Protein AF-A0A101CZU7-F1 (afdb_monomer_lite)

Secondary structure (DSSP, 8-state):
--HHHHHHHHHHHHHHHHHHT--HHHHHHHTT--HHHHHHHHHHHHS-SS-------------------

Foldseek 3Di:
DDPVVVLVVLVVLLVVCVVVVDDLVVSCVVVVHDSVVNVVSNCVVVDDDPDPPPDPPPPPPDPPDDDDD

Sequence (69 aa):
MTHAERKRLWQQHIEDWQASGLSGMAYCQQQSLTYCRFVYWRKKLTEPEASFPEQPVSSPGFAKVSAVP

pLDDT: mean 80.77, std 17.7, range [44.25, 97.31]

Radius of gyration: 18.3 Å; chains: 1; bounding box: 24×25×67 Å

Structure (mmCIF, N/CA/C/O backbone):
data_AF-A0A101CZU7-F1
#
_entry.id   AF-A0A101CZU7-F1
#
loop_
_atom_site.group_PDB
_atom_site.id
_atom_site.type_symbol
_atom_site.label_atom_id
_atom_site.label_alt_id
_atom_site.label_comp_id
_atom_site.label_asym_id
_atom_site.label_en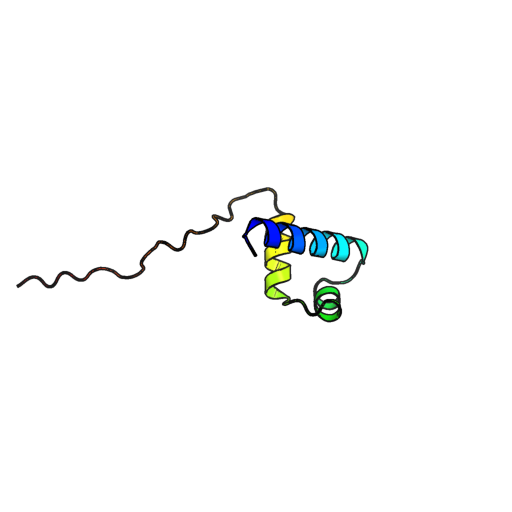tity_id
_atom_site.label_seq_id
_atom_site.pdbx_PDB_ins_code
_atom_site.Cartn_x
_atom_site.Cartn_y
_atom_site.Cartn_z
_atom_site.occupancy
_atom_site.B_iso_or_equiv
_atom_site.auth_seq_id
_atom_site.auth_comp_id
_atom_site.auth_asym_id
_atom_site.auth_atom_id
_atom_site.pdbx_PDB_model_num
ATOM 1 N N . MET A 1 1 ? 5.234 12.678 -11.864 1.00 61.03 1 MET A N 1
ATOM 2 C CA . MET A 1 1 ? 5.543 11.474 -11.064 1.00 61.03 1 MET A CA 1
ATOM 3 C C . MET A 1 1 ? 6.328 10.475 -11.894 1.00 61.03 1 MET A C 1
ATOM 5 O O . MET A 1 1 ? 5.775 9.842 -12.792 1.00 61.03 1 MET A O 1
ATOM 9 N N . THR A 1 2 ? 7.605 10.340 -11.575 1.00 86.88 2 THR A N 1
ATOM 10 C CA . THR A 1 2 ? 8.518 9.302 -12.051 1.00 86.88 2 THR A CA 1
ATOM 11 C C . THR A 1 2 ? 8.081 7.908 -11.581 1.00 86.88 2 THR A C 1
ATOM 13 O O . THR A 1 2 ? 7.246 7.751 -10.681 1.00 86.88 2 THR A O 1
ATOM 16 N N . HIS A 1 3 ? 8.646 6.868 -12.197 1.00 81.75 3 HIS A N 1
ATOM 17 C CA . HIS A 1 3 ? 8.383 5.479 -11.814 1.00 81.75 3 HIS A CA 1
ATOM 18 C C . HIS A 1 3 ? 8.780 5.194 -10.349 1.00 81.75 3 HIS A C 1
ATOM 20 O O . HIS A 1 3 ? 8.045 4.512 -9.631 1.00 81.75 3 HIS A O 1
ATOM 26 N N . ALA A 1 4 ? 9.878 5.794 -9.876 1.00 87.31 4 ALA A N 1
ATOM 27 C CA . ALA A 1 4 ? 10.382 5.626 -8.514 1.00 87.31 4 ALA A CA 1
ATOM 28 C C . ALA A 1 4 ? 9.457 6.241 -7.449 1.00 87.31 4 ALA A C 1
ATOM 30 O O . ALA A 1 4 ? 9.163 5.596 -6.444 1.00 87.31 4 ALA A O 1
ATOM 31 N N . GLU A 1 5 ? 8.944 7.454 -7.681 1.00 89.56 5 GL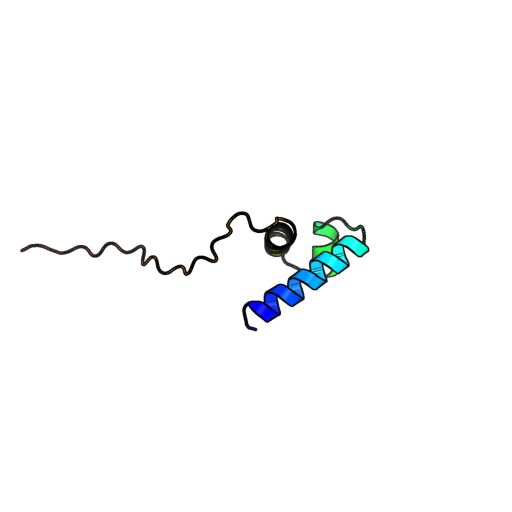U A N 1
ATOM 32 C CA . GLU A 1 5 ? 7.998 8.107 -6.759 1.00 89.56 5 GLU A CA 1
ATOM 33 C C . GLU A 1 5 ? 6.717 7.284 -6.609 1.00 89.56 5 GLU A C 1
ATOM 35 O O . GLU A 1 5 ? 6.216 7.083 -5.508 1.00 89.56 5 GLU A O 1
ATOM 40 N N . ARG A 1 6 ? 6.219 6.733 -7.720 1.00 89.25 6 ARG A N 1
ATOM 41 C CA . ARG A 1 6 ? 5.041 5.866 -7.706 1.00 89.25 6 ARG A CA 1
ATOM 42 C C . ARG A 1 6 ? 5.287 4.597 -6.897 1.00 89.25 6 ARG A C 1
ATOM 44 O O . ARG A 1 6 ? 4.419 4.217 -6.122 1.00 89.25 6 ARG A O 1
ATOM 51 N N . LYS A 1 7 ? 6.451 3.962 -7.059 1.00 90.25 7 LYS A N 1
ATOM 52 C CA . LYS A 1 7 ? 6.819 2.776 -6.276 1.00 90.25 7 LYS A CA 1
ATOM 53 C C . LYS A 1 7 ? 6.809 3.082 -4.778 1.00 90.25 7 LYS A C 1
ATOM 55 O O . LYS A 1 7 ? 6.218 2.315 -4.030 1.00 90.25 7 LYS A O 1
ATOM 60 N N . ARG A 1 8 ? 7.387 4.215 -4.362 1.00 92.56 8 ARG A N 1
ATOM 61 C CA . ARG A 1 8 ? 7.403 4.642 -2.952 1.00 92.56 8 ARG A CA 1
ATOM 62 C C . ARG A 1 8 ? 5.999 4.871 -2.394 1.00 92.56 8 ARG A C 1
ATOM 64 O O . ARG A 1 8 ? 5.691 4.344 -1.334 1.00 92.56 8 ARG A O 1
ATOM 71 N N . LEU A 1 9 ? 5.133 5.575 -3.128 1.00 93.81 9 LEU A N 1
ATOM 72 C CA . LEU A 1 9 ? 3.744 5.785 -2.696 1.00 93.81 9 LEU A CA 1
ATOM 73 C C . LEU A 1 9 ? 2.987 4.466 -2.520 1.00 93.81 9 LEU A C 1
ATOM 75 O O . LEU A 1 9 ? 2.289 4.271 -1.532 1.00 93.81 9 LEU A O 1
ATOM 79 N N . TRP A 1 10 ? 3.128 3.542 -3.473 1.00 94.00 10 TRP A N 1
ATOM 80 C CA . TRP A 1 10 ? 2.462 2.247 -3.369 1.00 94.00 10 TRP A CA 1
ATOM 81 C C . TRP A 1 10 ? 3.046 1.380 -2.262 1.00 94.00 10 TRP A C 1
ATOM 83 O O . TRP A 1 10 ? 2.289 0.665 -1.622 1.00 94.00 10 TRP A O 1
ATOM 93 N N . GLN A 1 11 ? 4.347 1.472 -2.000 1.00 93.62 11 GLN A N 1
ATOM 94 C CA . GLN A 1 11 ? 4.960 0.794 -0.867 1.00 93.62 11 GLN A CA 1
ATOM 95 C C . GLN A 1 11 ? 4.360 1.267 0.459 1.00 93.62 11 GLN A C 1
ATOM 97 O O . GLN A 1 11 ? 3.920 0.427 1.238 1.00 93.62 11 GLN A O 1
ATOM 102 N N . GLN A 1 12 ? 4.221 2.580 0.646 1.00 95.19 12 GLN A N 1
ATOM 103 C CA . GLN A 1 12 ? 3.564 3.137 1.826 1.00 95.19 12 GLN A CA 1
ATOM 104 C C . GLN A 1 12 ? 2.116 2.638 1.965 1.00 95.19 12 GLN A C 1
ATOM 106 O O . GLN A 1 12 ? 1.726 2.177 3.030 1.00 95.19 12 GLN A O 1
ATOM 111 N N . HIS A 1 13 ? 1.337 2.614 0.877 1.00 95.25 13 HIS A N 1
ATOM 112 C CA . HIS A 1 13 ? -0.022 2.062 0.918 1.00 95.25 13 HIS A CA 1
ATOM 113 C C . HIS A 1 13 ? -0.075 0.579 1.314 1.00 95.25 13 HIS A C 1
ATOM 115 O O . HIS A 1 13 ? -1.027 0.157 1.969 1.00 95.25 13 HIS A O 1
ATOM 121 N N . ILE A 1 14 ? 0.903 -0.234 0.900 1.00 94.62 14 ILE A N 1
ATOM 122 C CA . ILE A 1 14 ? 0.963 -1.650 1.291 1.00 94.62 14 ILE A CA 1
ATOM 123 C C . ILE A 1 14 ? 1.312 -1.788 2.777 1.00 94.62 14 ILE A C 1
ATOM 125 O O . ILE A 1 14 ? 0.687 -2.604 3.451 1.00 94.62 14 ILE A O 1
ATOM 129 N N . GLU A 1 15 ? 2.250 -0.990 3.285 1.00 94.94 15 GLU A N 1
ATOM 130 C CA . GLU A 1 15 ? 2.626 -0.965 4.706 1.00 94.94 15 GLU A CA 1
ATOM 131 C C . GLU A 1 15 ? 1.444 -0.515 5.584 1.00 94.94 15 GLU A C 1
ATOM 133 O O . GLU A 1 15 ? 1.065 -1.219 6.522 1.00 94.94 15 GLU A O 1
ATOM 138 N N . ASP A 1 16 ? 0.778 0.583 5.216 1.00 95.62 16 ASP A N 1
ATOM 139 C CA . ASP A 1 16 ? -0.416 1.092 5.903 1.00 95.62 16 ASP A CA 1
ATOM 140 C C . ASP A 1 16 ? -1.565 0.075 5.871 1.00 95.62 16 ASP A C 1
ATOM 142 O O . ASP A 1 16 ? -2.263 -0.134 6.865 1.00 95.62 16 ASP A O 1
ATOM 146 N N . TRP A 1 17 ? -1.767 -0.595 4.732 1.00 95.62 17 TRP A N 1
ATOM 147 C CA . TRP A 1 17 ? -2.761 -1.657 4.616 1.00 95.62 17 TRP A CA 1
ATOM 148 C C . TRP A 1 17 ? -2.449 -2.829 5.554 1.00 95.62 17 TRP A C 1
ATOM 150 O O . TRP A 1 17 ? -3.348 -3.286 6.264 1.00 95.62 17 TRP A O 1
ATOM 160 N N . GLN A 1 18 ? -1.198 -3.294 5.599 1.00 93.00 18 GLN A N 1
ATOM 161 C CA . GLN A 1 18 ? -0.779 -4.377 6.493 1.00 93.00 18 GLN A CA 1
ATOM 162 C C . GLN A 1 18 ? -0.963 -3.998 7.966 1.00 93.00 18 GLN A C 1
ATOM 164 O O . GLN A 1 18 ? -1.482 -4.806 8.735 1.00 93.00 18 GLN A O 1
ATOM 169 N N . ALA A 1 19 ? -0.621 -2.763 8.341 1.00 95.50 19 ALA A N 1
ATOM 170 C CA . ALA A 1 19 ? -0.826 -2.247 9.692 1.00 95.50 19 ALA A CA 1
ATOM 171 C C . ALA A 1 19 ? -2.316 -2.101 10.051 1.00 95.50 19 ALA A C 1
ATOM 173 O O . ALA A 1 19 ? -2.699 -2.321 11.198 1.00 95.50 19 ALA A O 1
ATOM 174 N N . SER A 1 20 ? -3.171 -1.770 9.077 1.00 94.12 20 SER A N 1
ATOM 175 C CA . SER A 1 20 ? -4.610 -1.583 9.304 1.00 94.12 20 SER A CA 1
ATOM 176 C C . SER A 1 20 ? -5.368 -2.876 9.634 1.00 94.12 20 SER A C 1
ATOM 178 O O . SER A 1 20 ? -6.465 -2.814 10.185 1.00 94.12 20 SER A O 1
ATOM 180 N N . GLY A 1 21 ? -4.840 -4.047 9.250 1.00 94.44 21 GLY A N 1
ATOM 181 C CA . GLY A 1 21 ? -5.532 -5.337 9.389 1.00 94.44 21 GLY A CA 1
ATOM 182 C C . GLY A 1 21 ? -6.806 -5.476 8.539 1.00 94.44 21 GLY A C 1
ATOM 183 O O . GLY A 1 21 ? -7.544 -6.452 8.678 1.00 94.44 21 GLY A O 1
ATOM 184 N N . LEU A 1 22 ? -7.088 -4.514 7.655 1.00 94.50 22 LEU A N 1
ATOM 185 C CA . LEU A 1 22 ? -8.276 -4.512 6.805 1.00 94.50 22 LEU A CA 1
ATOM 186 C C . LEU A 1 22 ? -8.140 -5.50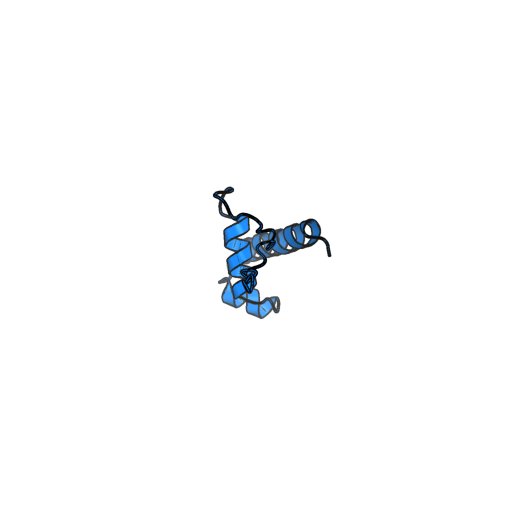2 5.643 1.00 94.50 22 LEU A C 1
ATOM 188 O O . LEU A 1 22 ? -7.047 -5.823 5.172 1.00 94.50 22 LEU A O 1
ATOM 192 N N . SER A 1 23 ? -9.273 -5.927 5.079 1.00 94.75 23 SER A N 1
ATOM 193 C CA . SER A 1 23 ? -9.248 -6.577 3.767 1.00 94.75 23 SER A CA 1
ATOM 194 C C . SER A 1 23 ? -8.785 -5.573 2.702 1.00 94.75 23 SER A C 1
ATOM 196 O O . SER A 1 23 ? -9.077 -4.379 2.784 1.00 94.75 23 SER A O 1
ATOM 198 N N . GLY A 1 24 ? -8.079 -6.040 1.666 1.00 92.31 24 GLY A N 1
ATOM 199 C CA . GLY A 1 24 ? -7.555 -5.142 0.624 1.00 92.31 24 GLY A CA 1
ATOM 200 C C . GLY A 1 24 ? -8.644 -4.311 -0.068 1.00 92.31 24 GLY A C 1
ATOM 201 O O . GLY A 1 24 ? -8.410 -3.168 -0.441 1.00 92.31 24 GLY A O 1
ATOM 202 N N . MET A 1 25 ? -9.856 -4.857 -0.193 1.00 94.19 25 MET A N 1
ATOM 203 C CA . MET A 1 25 ? -11.006 -4.141 -0.748 1.00 94.19 25 MET A CA 1
ATOM 204 C C . MET A 1 25 ? -11.513 -3.042 0.195 1.00 94.19 25 MET A C 1
ATOM 206 O O . MET A 1 25 ? -11.746 -1.929 -0.267 1.00 94.19 25 MET A O 1
ATOM 210 N N . ALA A 1 26 ? -11.611 -3.315 1.502 1.00 96.38 26 ALA A N 1
ATOM 211 C CA . ALA A 1 26 ? -11.991 -2.310 2.498 1.00 96.38 26 ALA A CA 1
ATOM 212 C C . ALA A 1 26 ? -10.970 -1.163 2.569 1.00 96.38 26 ALA A C 1
ATOM 214 O O . ALA A 1 26 ? -11.355 0.004 2.575 1.00 96.38 26 ALA A O 1
ATOM 215 N N . TYR A 1 27 ? -9.672 -1.478 2.533 1.00 97.31 27 TYR A N 1
ATOM 216 C CA . TYR A 1 27 ? -8.619 -0.461 2.474 1.00 97.31 27 TYR A CA 1
ATOM 217 C C . TYR A 1 27 ? -8.715 0.389 1.200 1.00 97.31 27 TYR A C 1
ATOM 219 O O . TYR A 1 27 ? -8.663 1.616 1.266 1.00 97.31 27 TYR A O 1
ATOM 227 N N . CYS A 1 28 ? -8.933 -0.245 0.040 1.00 96.12 28 CYS A N 1
ATOM 228 C CA . CYS A 1 28 ? -9.109 0.481 -1.218 1.00 96.12 28 CYS A CA 1
ATOM 229 C C . CYS A 1 28 ? -10.328 1.410 -1.194 1.00 96.12 28 CYS A C 1
ATOM 231 O O . CYS A 1 28 ? -10.249 2.514 -1.721 1.00 96.12 28 CYS A O 1
ATOM 233 N N . GLN A 1 29 ? -11.431 0.993 -0.569 1.00 95.81 29 GLN A N 1
ATOM 234 C CA . GLN A 1 29 ? -12.610 1.844 -0.411 1.00 95.81 29 GLN A CA 1
ATOM 235 C C . GLN A 1 29 ? -12.324 3.052 0.490 1.00 95.81 29 GLN A C 1
ATOM 237 O O . GLN A 1 29 ? -12.676 4.167 0.118 1.00 95.81 29 GLN A O 1
ATOM 242 N N . GLN A 1 30 ? -11.640 2.862 1.624 1.00 95.94 30 GLN A N 1
ATOM 243 C CA . GLN A 1 30 ? -11.307 3.963 2.538 1.00 95.94 30 GLN A CA 1
ATOM 244 C C . GLN A 1 30 ? -10.344 4.981 1.914 1.00 95.94 30 GLN A C 1
ATOM 246 O O . GLN A 1 30 ? -10.524 6.183 2.074 1.00 95.94 30 GLN A O 1
ATOM 251 N N . GLN A 1 31 ? -9.338 4.506 1.181 1.00 94.38 31 GLN A N 1
ATOM 252 C CA . GLN A 1 31 ? -8.299 5.351 0.584 1.00 94.38 31 GLN A CA 1
ATOM 253 C C . GLN A 1 31 ? -8.632 5.801 -0.849 1.00 94.38 31 GLN A C 1
ATOM 255 O O . GLN A 1 31 ? -7.791 6.389 -1.525 1.00 94.38 31 GLN A O 1
ATOM 260 N N . SER A 1 32 ? -9.848 5.515 -1.340 1.00 94.56 32 SER A N 1
ATOM 261 C CA . SER A 1 32 ? -10.277 5.796 -2.723 1.00 94.56 32 SER A CA 1
ATOM 262 C C . SER A 1 32 ? -9.298 5.270 -3.788 1.00 94.56 32 SER A C 1
ATOM 264 O O . SER A 1 32 ? -9.033 5.913 -4.805 1.00 94.56 32 SER A O 1
ATOM 266 N N . LEU A 1 33 ? -8.744 4.077 -3.555 1.00 93.94 33 LEU A N 1
ATOM 267 C CA . LEU A 1 33 ? -7.791 3.426 -4.449 1.00 93.94 33 LEU A CA 1
ATOM 268 C C . LEU A 1 33 ? -8.492 2.478 -5.421 1.00 93.94 33 LEU A C 1
ATOM 270 O O . LEU A 1 33 ? -9.451 1.780 -5.094 1.00 93.94 33 LEU A O 1
ATOM 274 N N . THR A 1 34 ? -7.939 2.365 -6.627 1.00 95.12 34 THR A N 1
ATOM 275 C CA . THR A 1 34 ? -8.369 1.342 -7.584 1.00 95.12 34 THR A CA 1
ATOM 276 C C . THR A 1 34 ? -7.885 -0.040 -7.144 1.00 95.12 34 THR A C 1
ATOM 278 O O . THR A 1 34 ? -6.681 -0.311 -7.152 1.00 95.12 34 THR A O 1
ATOM 281 N N . TYR A 1 35 ? -8.821 -0.947 -6.859 1.00 93.31 35 TYR A N 1
ATOM 282 C CA . TYR A 1 35 ? -8.521 -2.295 -6.366 1.00 93.31 35 TYR A CA 1
ATOM 283 C C . TYR A 1 35 ? -7.571 -3.091 -7.276 1.00 93.31 35 TYR A C 1
ATOM 285 O O . TYR A 1 35 ? -6.585 -3.651 -6.801 1.00 93.31 35 TYR A O 1
ATOM 293 N N . CYS A 1 36 ? -7.786 -3.082 -8.598 1.00 93.38 36 CYS A N 1
ATOM 294 C CA . CYS A 1 36 ? -6.909 -3.789 -9.543 1.00 93.38 36 CYS A CA 1
ATOM 295 C C . CYS A 1 36 ? -5.452 -3.308 -9.455 1.00 93.38 36 CYS A C 1
ATOM 297 O O . CYS A 1 36 ? -4.513 -4.102 -9.520 1.00 93.38 36 CYS A O 1
ATOM 299 N N . ARG A 1 37 ? -5.261 -1.997 -9.268 1.00 92.94 37 ARG A N 1
ATOM 300 C CA . ARG A 1 37 ? 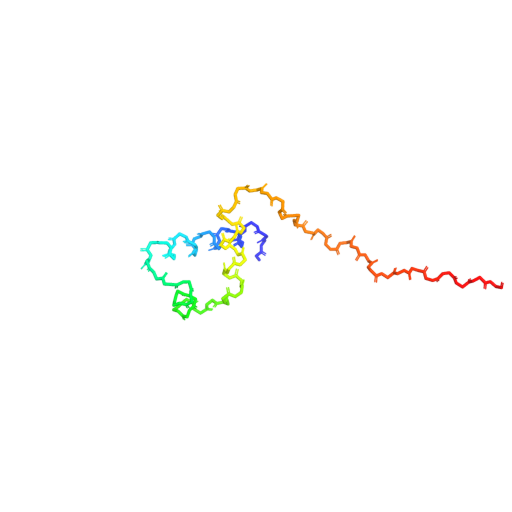-3.937 -1.383 -9.155 1.00 92.94 37 ARG A CA 1
ATOM 301 C C . ARG A 1 37 ? -3.278 -1.738 -7.827 1.00 92.94 37 ARG A C 1
ATOM 303 O O . ARG A 1 37 ? -2.095 -2.058 -7.815 1.00 92.94 37 ARG A O 1
ATOM 310 N N . PHE A 1 38 ? -4.053 -1.755 -6.747 1.00 95.06 38 PHE A N 1
ATOM 311 C CA . PHE A 1 38 ? -3.600 -2.225 -5.444 1.00 95.06 38 PHE A CA 1
ATOM 312 C C . PHE A 1 38 ? -3.133 -3.682 -5.486 1.00 95.06 38 PHE A C 1
ATOM 314 O O . PHE A 1 38 ? -2.025 -3.974 -5.047 1.00 95.06 38 PHE A O 1
ATOM 321 N N . VAL A 1 39 ? -3.911 -4.590 -6.084 1.00 93.50 39 VAL A N 1
ATOM 322 C CA . VAL A 1 39 ? -3.524 -6.007 -6.207 1.00 93.50 39 VAL A CA 1
ATOM 323 C C . VAL A 1 39 ? -2.228 -6.165 -7.003 1.00 93.50 39 VAL A C 1
ATOM 325 O O . VAL A 1 39 ? -1.360 -6.940 -6.599 1.00 93.50 39 VAL A O 1
ATOM 328 N N . TYR A 1 40 ? -2.074 -5.414 -8.098 1.00 92.88 40 TYR A N 1
ATOM 329 C CA . TYR A 1 40 ? -0.840 -5.398 -8.884 1.00 92.88 40 TYR A CA 1
ATOM 330 C C . TYR A 1 40 ? 0.369 -4.964 -8.046 1.00 92.88 40 TYR A C 1
ATOM 332 O O . TYR A 1 40 ? 1.374 -5.669 -8.014 1.00 92.88 40 TYR A O 1
ATOM 340 N N . TRP A 1 41 ? 0.274 -3.834 -7.340 1.00 92.88 41 TRP A N 1
ATOM 341 C CA . TRP A 1 41 ? 1.387 -3.331 -6.531 1.00 92.88 41 TRP A CA 1
ATOM 342 C C . TRP A 1 41 ? 1.685 -4.211 -5.328 1.00 92.88 41 TRP A C 1
ATOM 344 O O . TRP A 1 41 ? 2.852 -4.423 -5.024 1.00 92.88 41 TRP A O 1
ATOM 354 N N . ARG A 1 42 ? 0.660 -4.791 -4.703 1.00 92.56 42 ARG A N 1
ATOM 355 C CA . ARG A 1 42 ? 0.838 -5.773 -3.635 1.00 92.56 42 ARG A CA 1
ATOM 356 C C . ARG A 1 42 ? 1.670 -6.956 -4.122 1.00 92.56 42 ARG A C 1
ATOM 358 O O . ARG A 1 42 ? 2.675 -7.274 -3.508 1.00 92.56 42 ARG A O 1
ATOM 365 N N . LYS A 1 43 ? 1.301 -7.563 -5.254 1.00 91.06 43 LYS A N 1
ATOM 366 C CA . LYS A 1 43 ? 2.086 -8.652 -5.860 1.00 91.06 43 LYS A CA 1
ATOM 367 C C . LYS A 1 43 ? 3.514 -8.210 -6.176 1.00 91.06 43 LYS A C 1
ATOM 369 O O . LYS A 1 43 ? 4.464 -8.819 -5.705 1.00 91.06 43 LYS A O 1
ATOM 374 N N . LYS A 1 44 ? 3.659 -7.078 -6.872 1.00 88.06 44 LYS A N 1
ATOM 375 C CA . LYS A 1 44 ? 4.959 -6.531 -7.286 1.00 88.06 44 LYS A CA 1
ATOM 376 C C . LYS A 1 44 ? 5.902 -6.210 -6.116 1.00 88.06 44 LYS A C 1
ATOM 378 O O . LYS A 1 44 ? 7.111 -6.211 -6.313 1.00 88.06 44 LYS A O 1
ATOM 383 N N . LEU A 1 45 ? 5.370 -5.867 -4.942 1.00 87.00 45 LEU A N 1
ATOM 384 C CA . LEU A 1 45 ? 6.157 -5.473 -3.768 1.00 87.00 45 LEU A CA 1
ATOM 385 C C . LEU A 1 45 ? 6.346 -6.606 -2.751 1.00 87.00 45 LEU A C 1
ATOM 387 O O . LEU A 1 45 ? 7.277 -6.538 -1.957 1.00 87.00 45 LEU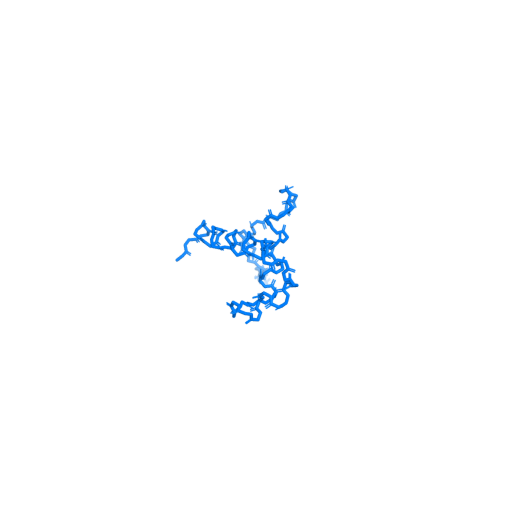 A O 1
ATOM 391 N N . THR A 1 46 ? 5.480 -7.622 -2.753 1.00 81.75 46 THR A N 1
ATOM 392 C CA . THR A 1 46 ? 5.574 -8.779 -1.847 1.00 81.75 46 THR A CA 1
ATOM 393 C C . THR A 1 46 ? 6.312 -9.962 -2.477 1.00 81.75 46 THR A C 1
ATOM 395 O O . THR A 1 46 ? 6.922 -10.741 -1.751 1.00 81.75 46 THR A O 1
ATOM 398 N N . GLU A 1 47 ? 6.293 -10.111 -3.804 1.00 79.44 47 GLU A N 1
ATOM 399 C CA . GLU A 1 47 ? 7.046 -11.171 -4.480 1.00 79.44 47 GLU A CA 1
ATOM 400 C C . GLU A 1 47 ? 8.503 -10.723 -4.714 1.00 79.44 47 GLU A C 1
ATOM 402 O O . GLU A 1 47 ? 8.729 -9.703 -5.375 1.00 79.44 47 GLU A O 1
ATOM 407 N N . PRO A 1 48 ? 9.505 -11.454 -4.183 1.00 58.56 48 PRO A N 1
ATOM 408 C CA . PRO A 1 48 ? 10.912 -11.160 -4.415 1.00 58.56 48 PRO A CA 1
ATOM 409 C C . PRO A 1 48 ? 11.253 -11.467 -5.875 1.00 58.56 48 PRO A C 1
ATOM 411 O O . PRO A 1 48 ? 11.465 -12.614 -6.237 1.00 58.56 48 PRO A O 1
ATOM 414 N N . GLU A 1 49 ? 11.218 -10.429 -6.710 1.00 56.50 49 GLU A N 1
ATOM 415 C CA . GLU A 1 49 ? 11.797 -10.327 -8.059 1.00 56.50 49 GLU A CA 1
ATOM 416 C C . GLU A 1 49 ? 11.849 -11.621 -8.900 1.00 56.50 49 GLU A C 1
ATOM 418 O O . GLU A 1 49 ? 12.837 -11.917 -9.562 1.00 56.50 49 GLU A O 1
ATOM 423 N N . ALA A 1 50 ? 10.754 -12.373 -8.967 1.00 47.84 50 ALA A N 1
ATOM 424 C CA . ALA A 1 50 ? 10.536 -13.286 -10.079 1.00 47.84 50 ALA A CA 1
ATOM 425 C C . ALA A 1 50 ? 9.837 -12.498 -11.193 1.00 47.84 50 ALA A C 1
ATOM 427 O O . ALA A 1 50 ? 8.622 -12.528 -11.346 1.00 47.84 50 ALA A O 1
ATOM 428 N N . SER A 1 51 ? 10.634 -11.732 -11.940 1.00 46.91 51 SER A N 1
ATOM 429 C CA . SER A 1 51 ? 10.346 -11.381 -13.335 1.00 46.91 51 SER A CA 1
ATOM 430 C C . SER A 1 51 ? 8.959 -10.785 -13.617 1.00 46.91 51 SER A C 1
ATOM 432 O O . SER A 1 51 ? 8.166 -11.352 -14.364 1.00 46.91 51 SER A O 1
ATOM 434 N N . PHE A 1 52 ? 8.697 -9.565 -13.153 1.00 50.72 52 PHE A N 1
ATOM 435 C CA . PHE A 1 52 ? 7.884 -8.676 -13.982 1.00 50.72 52 PHE A CA 1
ATOM 436 C C . PHE A 1 52 ? 8.863 -7.879 -14.830 1.00 50.72 52 PHE A C 1
ATOM 438 O O . PHE A 1 52 ? 9.407 -6.898 -14.314 1.00 50.72 52 PHE A O 1
ATOM 445 N N . PRO A 1 53 ? 9.137 -8.271 -16.093 1.00 44.31 53 PRO A N 1
ATOM 446 C CA . PRO A 1 53 ? 9.731 -7.320 -17.007 1.00 44.31 53 PRO A CA 1
ATOM 447 C C . PRO A 1 53 ? 8.803 -6.107 -16.974 1.00 44.31 53 PRO A C 1
ATOM 449 O O . PRO A 1 53 ? 7.634 -6.186 -17.359 1.00 44.31 53 PRO A O 1
ATOM 452 N N . GLU A 1 54 ? 9.303 -4.992 -16.437 1.00 45.72 54 GLU A N 1
ATOM 453 C CA . GLU A 1 54 ? 8.875 -3.683 -16.895 1.00 45.72 54 GLU A CA 1
ATOM 454 C C . GLU A 1 54 ? 9.005 -3.791 -18.401 1.00 45.72 54 GLU A C 1
ATOM 456 O O . GLU A 1 54 ? 10.114 -3.788 -18.920 1.00 45.72 54 GLU A O 1
ATOM 461 N N . GLN A 1 55 ? 7.905 -4.069 -19.095 1.00 44.25 55 GLN A N 1
ATOM 462 C CA . GLN A 1 55 ? 7.953 -4.063 -20.533 1.00 44.25 55 GLN A CA 1
ATOM 463 C C . GLN A 1 55 ? 8.247 -2.610 -20.899 1.00 44.25 55 GLN A C 1
ATOM 465 O O . GLN A 1 55 ? 7.380 -1.758 -20.673 1.00 44.25 55 GLN A O 1
ATOM 470 N N . PRO A 1 56 ? 9.399 -2.279 -21.512 1.00 46.34 56 PRO A N 1
ATOM 471 C CA . PRO A 1 56 ? 9.302 -1.321 -22.582 1.00 46.34 56 PRO A CA 1
ATOM 472 C C . PRO A 1 56 ? 8.344 -1.993 -23.562 1.00 46.34 56 PRO A C 1
ATOM 474 O O . PRO A 1 56 ? 8.705 -2.962 -24.226 1.00 46.34 56 PRO A O 1
ATOM 477 N N . VAL A 1 57 ? 7.094 -1.536 -2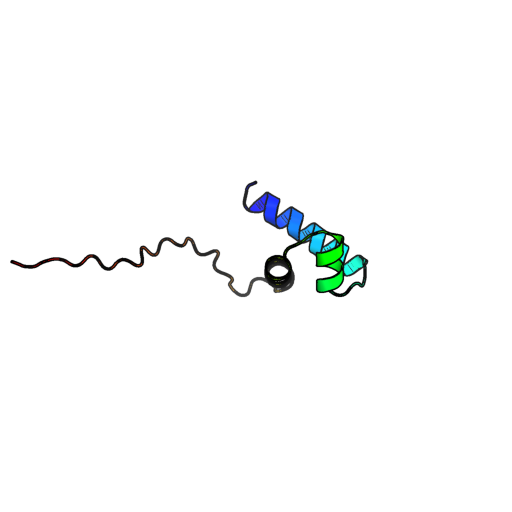3.629 1.00 49.50 57 VAL A N 1
ATOM 478 C CA . VAL A 1 57 ? 6.214 -1.868 -24.753 1.00 49.50 57 VAL A CA 1
ATOM 479 C C . VAL A 1 57 ? 6.763 -1.158 -25.997 1.00 49.50 57 VAL A C 1
ATOM 481 O O . VAL A 1 57 ? 6.132 -0.308 -26.600 1.00 49.50 57 VAL A O 1
ATOM 484 N N . SER A 1 58 ? 8.000 -1.477 -26.369 1.00 52.47 58 SER A N 1
ATOM 485 C CA . SER A 1 58 ? 8.549 -1.275 -27.697 1.00 52.47 58 SER A CA 1
ATOM 486 C C . SER A 1 58 ? 8.532 -2.635 -28.382 1.00 52.47 58 SER A C 1
ATOM 488 O O . SER A 1 58 ? 9.546 -3.206 -28.759 1.00 52.47 58 SER A O 1
ATOM 490 N N . SER A 1 59 ? 7.339 -3.211 -28.470 1.00 53.88 59 SER A N 1
ATOM 491 C CA . SER A 1 59 ? 7.005 -4.044 -29.611 1.00 53.88 59 SER A CA 1
ATOM 492 C C . SER A 1 59 ? 6.048 -3.201 -30.435 1.00 53.88 59 SER A C 1
ATOM 494 O O . SER A 1 59 ? 4.894 -3.049 -30.029 1.00 53.88 59 SER A O 1
ATOM 496 N N . PRO A 1 60 ? 6.479 -2.604 -31.561 1.00 59.50 60 PRO A N 1
ATOM 497 C CA . PRO A 1 60 ? 5.519 -2.171 -32.550 1.00 59.50 60 PRO A CA 1
ATOM 498 C C . PRO A 1 60 ? 4.905 -3.463 -33.088 1.00 59.50 60 PRO A C 1
ATOM 500 O O . PRO A 1 60 ? 5.468 -4.125 -33.955 1.00 59.50 60 PRO A O 1
ATOM 503 N N . GLY A 1 61 ? 3.770 -3.858 -32.510 1.00 61.88 61 GLY A N 1
ATOM 504 C CA . GLY A 1 61 ? 2.895 -4.914 -33.010 1.00 61.88 61 GLY A CA 1
ATOM 505 C C . GLY A 1 61 ? 2.227 -4.481 -34.312 1.00 61.88 61 GLY A C 1
ATOM 506 O O . GLY A 1 61 ? 1.009 -4.459 -34.413 1.00 61.88 61 GLY A O 1
ATOM 507 N N . PHE A 1 62 ? 3.036 -4.089 -35.288 1.00 69.12 62 PHE A N 1
ATOM 508 C CA . PHE A 1 62 ? 2.638 -3.748 -36.638 1.00 69.12 62 PHE A CA 1
ATOM 509 C C . PHE A 1 62 ? 3.660 -4.405 -37.557 1.00 69.12 62 PHE A C 1
ATOM 511 O O . PHE A 1 62 ? 4.779 -3.918 -37.726 1.00 69.12 62 PHE A O 1
ATOM 518 N N . ALA A 1 63 ? 3.290 -5.554 -38.122 1.00 69.75 63 ALA A N 1
ATOM 519 C CA . ALA A 1 63 ? 4.050 -6.144 -39.210 1.00 69.75 63 ALA A CA 1
ATOM 520 C C . ALA A 1 63 ? 4.063 -5.142 -40.374 1.00 69.75 63 ALA A C 1
ATOM 522 O O . ALA A 1 63 ? 3.009 -4.728 -40.857 1.00 69.75 63 ALA A O 1
ATOM 523 N N . LYS A 1 64 ? 5.251 -4.723 -40.819 1.00 65.69 64 LYS A N 1
ATOM 524 C CA . LYS A 1 64 ? 5.382 -3.973 -42.070 1.00 65.69 64 LYS A CA 1
ATOM 525 C C . LYS A 1 64 ? 5.062 -4.932 -43.213 1.00 65.69 64 LYS A C 1
ATOM 527 O O . LYS A 1 64 ? 5.862 -5.812 -43.513 1.00 65.69 64 LYS A O 1
ATOM 532 N N . VAL A 1 65 ? 3.893 -4.773 -43.830 1.00 70.94 65 VAL A N 1
ATOM 533 C CA . VAL A 1 65 ? 3.605 -5.403 -45.119 1.00 70.94 65 VAL A CA 1
ATOM 534 C C . VAL A 1 65 ? 4.463 -4.693 -46.163 1.00 70.94 65 VAL A C 1
ATOM 536 O O . VAL A 1 65 ? 4.321 -3.491 -46.388 1.00 70.94 65 VAL A O 1
ATOM 539 N N . SER A 1 66 ? 5.394 -5.425 -46.767 1.00 63.00 66 SER A N 1
ATOM 540 C CA . SER A 1 66 ? 6.010 -4.999 -48.019 1.00 63.00 66 SER A CA 1
ATOM 541 C C . SER A 1 66 ? 5.080 -5.433 -49.142 1.00 63.00 66 SER A C 1
ATOM 543 O O . SER A 1 66 ? 4.897 -6.629 -49.362 1.00 63.00 66 SER A O 1
ATOM 545 N N . ALA A 1 67 ? 4.478 -4.468 -49.835 1.00 64.25 67 ALA A N 1
ATOM 546 C CA . ALA A 1 67 ? 3.896 -4.724 -51.143 1.00 64.25 67 ALA A CA 1
ATOM 547 C C . ALA A 1 67 ? 5.054 -4.997 -52.115 1.00 64.25 67 ALA A C 1
ATOM 549 O O . ALA A 1 67 ? 5.933 -4.152 -52.287 1.00 64.25 67 ALA A O 1
ATOM 550 N N . VAL A 1 68 ? 5.087 -6.200 -52.682 1.00 63.91 68 VAL A N 1
ATOM 551 C CA . VAL A 1 68 ? 5.990 -6.558 -53.784 1.00 63.91 68 VAL A CA 1
ATOM 552 C C . VAL A 1 68 ? 5.251 -6.256 -55.100 1.00 63.91 68 VAL A C 1
ATOM 554 O O . VAL A 1 68 ? 4.045 -6.513 -55.143 1.00 63.91 68 VAL A O 1
ATOM 557 N N . PRO A 1 69 ? 5.919 -5.660 -56.111 1.00 70.81 69 PRO A N 1
ATOM 558 C CA . PRO A 1 69 ? 5.325 -5.326 -57.410 1.00 70.81 69 PRO A CA 1
ATOM 559 C C . PRO A 1 69 ? 4.957 -6.548 -58.259 1.00 70.81 69 PRO A C 1
ATOM 561 O O . PRO A 1 69 ? 5.591 -7.614 -58.083 1.00 70.81 69 PRO A O 1
#